Protein AF-A0A6I1QMD5-F1 (afdb_monomer)

Sequence (133 aa):
MDRLNVEFSREELWLLHDHVRHEMGPAEDHWRLPPVSKDLNDQVAFALAVEQDTAMLDLDEPCCLVIDYWIRRGMTNRFGVQLGESILTKVFKTRQSLAMGFKTSRDGDRAYFEALAAAGDDKPEESSGLGLI

Structure (mmCIF, N/CA/C/O backbone):
data_AF-A0A6I1QMD5-F1
#
_entry.id   AF-A0A6I1QMD5-F1
#
loop_
_atom_site.group_PDB
_atom_site.id
_atom_site.type_symbol
_atom_site.label_atom_id
_atom_site.label_alt_id
_atom_site.label_comp_id
_atom_site.label_asym_id
_atom_site.label_entity_id
_atom_site.label_seq_id
_atom_site.pdbx_PDB_ins_code
_atom_site.Cartn_x
_atom_site.Cartn_y
_atom_site.Cartn_z
_atom_site.occupancy
_atom_site.B_iso_or_equiv
_atom_site.auth_seq_id
_atom_site.auth_comp_id
_atom_site.auth_asym_id
_atom_site.auth_atom_id
_atom_site.pdbx_PDB_model_num
ATOM 1 N N . MET A 1 1 ? 17.929 -1.703 -1.339 1.00 65.50 1 MET A N 1
ATOM 2 C CA . MET A 1 1 ? 16.869 -0.702 -1.121 1.00 65.50 1 MET A CA 1
ATOM 3 C C . MET A 1 1 ? 16.252 -1.002 0.219 1.00 65.50 1 MET A C 1
ATOM 5 O O . MET A 1 1 ? 16.021 -2.175 0.499 1.00 65.50 1 MET A O 1
ATOM 9 N N . ASP A 1 2 ? 16.066 0.023 1.039 1.00 84.75 2 ASP A N 1
ATOM 10 C CA . ASP A 1 2 ? 15.376 -0.132 2.315 1.00 84.75 2 ASP A CA 1
ATOM 11 C C . ASP A 1 2 ? 13.900 -0.439 2.061 1.00 84.75 2 ASP A C 1
ATOM 13 O O . ASP A 1 2 ? 13.312 0.050 1.093 1.00 84.75 2 ASP A O 1
ATOM 17 N N . ARG A 1 3 ? 13.320 -1.287 2.913 1.00 90.56 3 ARG A N 1
ATOM 18 C CA . ARG A 1 3 ? 11.905 -1.657 2.862 1.00 90.56 3 ARG A CA 1
ATOM 19 C C . ARG A 1 3 ? 11.285 -1.516 4.244 1.00 90.56 3 ARG A C 1
ATOM 21 O O . ARG A 1 3 ? 11.965 -1.689 5.263 1.00 90.56 3 ARG A O 1
ATOM 28 N N . LEU A 1 4 ? 10.006 -1.167 4.279 1.00 90.50 4 LEU A N 1
ATOM 29 C CA . LEU A 1 4 ? 9.241 -0.994 5.506 1.00 90.50 4 LEU A CA 1
ATOM 30 C C . LEU A 1 4 ? 7.953 -1.805 5.438 1.00 90.50 4 LEU A C 1
ATOM 32 O O . LEU A 1 4 ? 7.192 -1.712 4.478 1.00 90.50 4 LEU A O 1
ATOM 36 N N . ASN A 1 5 ? 7.679 -2.532 6.519 1.00 94.31 5 ASN A N 1
ATOM 37 C CA . ASN A 1 5 ? 6.422 -3.243 6.690 1.00 94.31 5 ASN A CA 1
ATOM 38 C C . ASN A 1 5 ? 5.316 -2.254 7.061 1.00 94.31 5 ASN A C 1
ATOM 40 O O . ASN A 1 5 ? 5.397 -1.582 8.092 1.00 94.31 5 ASN A O 1
ATOM 44 N N . VAL A 1 6 ? 4.269 -2.200 6.245 1.00 96.00 6 VAL A N 1
ATOM 45 C CA . VAL A 1 6 ? 3.130 -1.296 6.419 1.00 96.00 6 VAL A CA 1
ATOM 46 C C . VAL A 1 6 ? 1.852 -2.114 6.508 1.00 96.00 6 VAL A C 1
ATOM 48 O O . VAL A 1 6 ? 1.569 -2.925 5.631 1.00 96.00 6 VAL A O 1
ATOM 51 N N . GLU A 1 7 ? 1.076 -1.898 7.568 1.00 96.56 7 GLU A N 1
ATOM 52 C CA . GLU A 1 7 ? -0.200 -2.585 7.765 1.00 96.56 7 GLU A CA 1
ATOM 53 C C . GLU A 1 7 ? -1.290 -1.996 6.863 1.00 96.56 7 GLU A C 1
ATOM 55 O O . GLU A 1 7 ? -1.512 -0.781 6.855 1.00 96.56 7 GLU A O 1
ATOM 60 N N . PHE A 1 8 ? -2.030 -2.857 6.169 1.00 97.25 8 PHE A N 1
ATOM 61 C CA . PHE A 1 8 ? -3.234 -2.522 5.413 1.00 97.25 8 PHE A CA 1
ATOM 62 C C . PHE A 1 8 ? -4.420 -3.346 5.898 1.00 97.25 8 PHE A C 1
ATOM 64 O O . PHE A 1 8 ? -4.276 -4.528 6.204 1.00 97.25 8 PHE A O 1
ATOM 71 N N . SER A 1 9 ? -5.598 -2.728 5.957 1.00 97.12 9 SER A N 1
ATOM 72 C CA . SER A 1 9 ? -6.845 -3.448 6.204 1.00 97.12 9 SER A CA 1
ATOM 73 C C . SER A 1 9 ? -7.269 -4.229 4.966 1.00 97.12 9 SER A C 1
ATOM 75 O O . SER A 1 9 ? -6.913 -3.889 3.836 1.00 97.12 9 SER A O 1
ATOM 77 N N . ARG A 1 10 ? -8.107 -5.246 5.159 1.00 95.94 10 ARG A N 1
ATOM 78 C CA . ARG A 1 10 ? -8.684 -6.022 4.059 1.00 95.94 10 ARG A CA 1
ATOM 79 C C . ARG A 1 10 ? -9.383 -5.145 3.020 1.00 95.94 10 ARG A C 1
ATOM 81 O O . ARG A 1 10 ? -9.283 -5.413 1.827 1.00 95.94 10 ARG A O 1
ATOM 88 N N . GLU A 1 11 ? -10.088 -4.100 3.447 1.00 96.62 11 GLU A N 1
ATOM 89 C CA . GLU A 1 11 ? -10.776 -3.199 2.518 1.00 96.62 11 GLU A CA 1
ATOM 90 C C . GLU A 1 11 ? -9.794 -2.357 1.697 1.00 96.62 11 GLU A C 1
ATOM 92 O O . GLU A 1 11 ? -10.003 -2.153 0.501 1.00 96.62 11 GLU A O 1
ATOM 97 N N . GLU A 1 12 ? -8.705 -1.901 2.319 1.00 97.38 12 GLU A N 1
ATOM 98 C CA . GLU A 1 12 ? -7.635 -1.194 1.617 1.00 97.38 12 GLU A CA 1
ATOM 99 C C . GLU A 1 12 ? -6.936 -2.118 0.615 1.00 97.38 12 GLU A C 1
ATOM 101 O O . GLU A 1 12 ? -6.686 -1.703 -0.513 1.00 97.38 12 GLU A O 1
ATOM 106 N N . LEU A 1 13 ? -6.684 -3.380 0.984 1.00 97.12 13 LEU A N 1
ATOM 107 C CA . LEU A 1 13 ? -6.095 -4.387 0.096 1.00 97.12 13 LEU A CA 1
ATOM 108 C C . LEU A 1 13 ? -6.966 -4.656 -1.136 1.00 97.12 13 LEU A C 1
ATOM 110 O O . LEU A 1 13 ? -6.433 -4.761 -2.237 1.00 97.12 13 LEU A O 1
ATOM 114 N N . TRP A 1 14 ? -8.294 -4.713 -0.987 1.00 96.31 14 TRP A N 1
ATOM 115 C CA . TRP A 1 14 ? -9.198 -4.813 -2.139 1.00 96.31 14 TRP A CA 1
ATOM 116 C C . TRP A 1 14 ? -9.127 -3.577 -3.036 1.00 96.31 14 TRP A C 1
ATOM 118 O O . TRP A 1 14 ? -9.053 -3.710 -4.255 1.00 96.31 14 TRP A O 1
ATOM 128 N N . LEU A 1 15 ? -9.077 -2.376 -2.452 1.00 96.25 15 LEU A N 1
ATOM 129 C CA . LEU A 1 15 ? -8.937 -1.154 -3.242 1.00 96.25 15 LEU A CA 1
ATOM 130 C C . LEU A 1 15 ? -7.595 -1.114 -3.997 1.00 96.25 15 LEU A C 1
ATOM 132 O O . LEU A 1 15 ? -7.557 -0.691 -5.155 1.00 96.25 15 LEU A O 1
ATOM 136 N N . LEU A 1 16 ? -6.513 -1.585 -3.367 1.00 96.50 16 LEU A N 1
ATOM 137 C CA . LEU A 1 16 ? -5.208 -1.752 -4.009 1.00 96.50 16 LEU A CA 1
ATOM 138 C C . LEU A 1 16 ? -5.270 -2.787 -5.136 1.00 96.50 16 LEU A C 1
ATOM 140 O O . LEU A 1 16 ? -4.795 -2.499 -6.229 1.00 96.50 16 LEU A O 1
ATOM 144 N N . HIS A 1 17 ? -5.889 -3.946 -4.910 1.00 95.56 17 HIS A N 1
ATOM 145 C CA . HIS A 1 17 ? -6.065 -4.988 -5.926 1.00 95.56 17 HIS A CA 1
ATOM 146 C C . HIS A 1 17 ? -6.789 -4.466 -7.177 1.00 95.56 17 HIS A C 1
ATOM 148 O O . HIS A 1 17 ? -6.390 -4.767 -8.303 1.00 95.56 17 HIS A O 1
ATOM 154 N N . ASP A 1 18 ? -7.824 -3.645 -6.997 1.00 93.94 18 ASP A N 1
ATOM 155 C CA . ASP A 1 18 ? -8.634 -3.144 -8.110 1.00 93.94 18 ASP A CA 1
ATOM 156 C C . ASP A 1 18 ? -7.864 -2.192 -9.043 1.00 93.94 18 ASP A C 1
ATOM 158 O O . ASP A 1 18 ? -8.218 -2.061 -10.224 1.00 93.94 18 ASP A O 1
ATOM 162 N N . HIS A 1 19 ? -6.798 -1.554 -8.542 1.00 92.81 19 HIS A N 1
ATOM 163 C CA . HIS A 1 19 ? -6.085 -0.487 -9.247 1.00 92.81 19 HIS A CA 1
ATOM 164 C C . HIS A 1 19 ? -4.613 -0.795 -9.549 1.00 92.81 19 HIS A C 1
ATOM 166 O O . HIS A 1 19 ? -4.145 -0.461 -10.636 1.00 92.81 19 HIS A O 1
ATOM 172 N N . VAL A 1 20 ? -3.881 -1.439 -8.638 1.00 91.31 20 VAL A N 1
ATOM 173 C CA . VAL A 1 20 ? -2.465 -1.782 -8.826 1.00 91.31 20 VAL A CA 1
ATOM 174 C C . VAL A 1 20 ? -2.350 -2.922 -9.833 1.00 91.31 20 VAL A C 1
ATOM 176 O O . VAL A 1 20 ? -2.736 -4.060 -9.564 1.00 91.31 20 VAL A O 1
ATOM 179 N N . ARG A 1 21 ? -1.787 -2.625 -11.006 1.00 87.69 21 ARG A N 1
ATOM 180 C CA . ARG A 1 21 ? -1.577 -3.608 -12.077 1.00 87.69 21 ARG A CA 1
ATOM 181 C C . ARG A 1 21 ? -0.194 -4.257 -11.989 1.00 87.69 21 ARG A C 1
ATOM 183 O O . ARG A 1 21 ? 0.764 -3.646 -11.512 1.00 87.69 21 ARG A O 1
ATOM 190 N N . HIS A 1 22 ? -0.110 -5.496 -12.471 1.00 84.25 22 HIS A N 1
ATOM 191 C CA . HIS A 1 22 ? 1.137 -6.260 -12.573 1.00 84.25 22 HIS A CA 1
ATOM 192 C C . HIS A 1 22 ? 1.918 -5.960 -13.862 1.00 84.25 22 HIS A C 1
ATOM 194 O O . HIS A 1 22 ? 3.133 -6.128 -13.874 1.00 84.25 22 HIS A O 1
ATOM 200 N N . GLU A 1 23 ? 1.241 -5.496 -14.916 1.00 80.50 23 GLU A N 1
ATOM 201 C CA . GLU A 1 23 ? 1.817 -5.173 -16.226 1.00 80.50 23 GLU A CA 1
ATOM 202 C C . GLU A 1 23 ? 1.094 -3.979 -16.870 1.00 80.50 23 GLU A C 1
ATOM 204 O O . GLU A 1 23 ? -0.043 -3.658 -16.500 1.00 80.50 23 GLU A O 1
ATOM 209 N N . MET A 1 24 ? 1.751 -3.316 -17.827 1.00 74.00 24 MET A N 1
ATOM 210 C CA . MET A 1 24 ? 1.112 -2.340 -18.714 1.00 74.00 24 MET A CA 1
ATOM 211 C C . MET A 1 24 ? 1.034 -2.876 -20.144 1.00 74.00 24 MET A C 1
ATOM 213 O O . MET A 1 24 ? 1.734 -3.805 -20.524 1.00 74.00 24 MET A O 1
ATOM 217 N N . GLY A 1 25 ? 0.154 -2.278 -20.952 1.00 67.62 25 GLY A N 1
ATOM 218 C CA . GLY A 1 25 ? 0.146 -2.511 -22.396 1.00 67.62 25 GLY A CA 1
ATOM 219 C C . GLY A 1 25 ? 1.397 -1.945 -23.099 1.00 67.62 25 GLY A C 1
ATOM 220 O O . GLY A 1 25 ? 2.237 -1.336 -22.444 1.00 67.62 25 GLY A O 1
ATOM 221 N N . PRO A 1 26 ? 1.488 -2.042 -24.442 1.00 63.03 26 PRO A N 1
ATOM 222 C CA . PRO A 1 26 ? 2.713 -1.834 -25.243 1.00 63.03 26 PRO A CA 1
ATOM 223 C C . PRO A 1 26 ? 3.436 -0.468 -25.164 1.00 63.03 26 PRO A C 1
ATOM 225 O O . PRO A 1 26 ? 4.377 -0.244 -25.916 1.00 63.03 26 PRO A O 1
ATOM 228 N N . ALA A 1 27 ? 3.003 0.477 -24.329 1.00 59.53 27 ALA A N 1
ATOM 229 C CA . ALA A 1 27 ? 3.524 1.848 -24.254 1.00 59.53 27 ALA A CA 1
ATOM 230 C C . ALA A 1 27 ? 4.673 2.020 -23.227 1.00 59.53 27 ALA A C 1
ATOM 232 O O . ALA A 1 27 ? 4.795 3.073 -22.596 1.00 59.53 27 ALA A O 1
ATOM 233 N N . GLU A 1 28 ? 5.485 0.979 -23.020 1.00 61.72 28 GLU A N 1
ATOM 234 C CA . GLU A 1 28 ? 6.425 0.856 -21.891 1.00 61.72 28 GLU A CA 1
ATOM 235 C C . GLU A 1 28 ? 7.703 1.707 -22.024 1.00 61.72 28 GLU A C 1
ATOM 237 O O . GLU A 1 28 ? 8.253 2.150 -21.015 1.00 61.72 28 GLU A O 1
ATOM 242 N N . ASP A 1 29 ? 8.136 2.030 -23.245 1.00 59.91 29 ASP A N 1
ATOM 243 C CA . ASP A 1 29 ? 9.499 2.518 -23.532 1.00 59.91 29 ASP A CA 1
ATOM 244 C C . ASP A 1 29 ? 9.843 3.929 -23.011 1.00 59.91 29 ASP A C 1
ATOM 246 O O . ASP A 1 29 ? 10.939 4.438 -23.247 1.00 59.91 29 ASP A O 1
ATOM 250 N N . HIS A 1 30 ? 8.922 4.617 -22.335 1.00 71.19 30 HIS A N 1
ATOM 251 C CA . HIS A 1 30 ? 9.106 6.018 -21.928 1.00 71.19 30 HIS A CA 1
ATOM 252 C C . HIS A 1 30 ? 9.122 6.220 -20.409 1.00 71.19 30 HIS A C 1
ATOM 254 O O . HIS A 1 30 ? 9.428 7.316 -19.933 1.00 71.19 30 HIS A O 1
ATOM 260 N N . TRP A 1 31 ? 8.793 5.187 -19.630 1.00 73.06 31 TRP A N 1
ATOM 261 C CA . TRP A 1 31 ? 8.587 5.329 -18.193 1.00 73.06 31 TRP A CA 1
ATOM 262 C C . TRP A 1 31 ? 9.833 4.929 -17.409 1.00 73.06 31 TRP A C 1
ATOM 264 O O . TRP A 1 31 ? 10.182 3.759 -17.315 1.00 73.06 31 TRP A O 1
ATOM 274 N N . ARG A 1 32 ? 10.479 5.912 -16.770 1.00 74.19 32 ARG A N 1
ATOM 275 C CA . ARG A 1 32 ? 11.603 5.668 -15.846 1.00 74.19 32 ARG A CA 1
ATOM 276 C C . ARG A 1 32 ? 11.185 4.839 -14.627 1.00 74.19 32 ARG A C 1
ATOM 278 O O . ARG A 1 32 ? 11.978 4.058 -14.116 1.00 74.19 32 ARG A O 1
ATOM 285 N N . LEU A 1 33 ? 9.961 5.055 -14.152 1.00 77.94 33 LEU A N 1
ATOM 286 C CA . LEU A 1 33 ? 9.318 4.292 -13.088 1.00 77.94 33 LEU A CA 1
ATOM 287 C C . LEU A 1 33 ? 7.897 3.993 -13.562 1.00 77.94 33 LEU A C 1
ATOM 289 O O . LEU A 1 33 ? 7.061 4.902 -13.567 1.00 77.94 33 LEU A O 1
ATOM 293 N N . PRO A 1 34 ? 7.634 2.776 -14.055 1.00 82.06 34 PRO A N 1
ATOM 294 C CA . PRO A 1 34 ? 6.323 2.448 -14.574 1.00 82.06 34 PRO A CA 1
ATOM 295 C C . PRO A 1 34 ? 5.316 2.401 -13.416 1.00 82.06 34 PRO A C 1
ATOM 297 O O . PRO A 1 34 ? 5.657 1.944 -12.323 1.00 82.06 34 PRO A O 1
ATOM 300 N N . PRO A 1 35 ? 4.063 2.839 -13.619 1.00 87.31 35 PRO A N 1
ATOM 301 C CA . PRO A 1 35 ? 3.014 2.751 -12.611 1.00 87.31 35 PRO A CA 1
ATOM 302 C C . PRO A 1 35 ? 2.498 1.310 -12.451 1.00 87.31 35 PRO A C 1
ATOM 304 O O . PRO A 1 35 ? 1.304 1.087 -12.318 1.00 87.31 35 PRO A O 1
ATOM 307 N N . VAL A 1 36 ? 3.365 0.303 -12.488 1.00 89.44 36 VAL A N 1
ATOM 308 C CA . VAL A 1 36 ? 3.015 -1.104 -12.271 1.00 89.44 36 VAL A CA 1
ATOM 309 C C . VAL A 1 36 ? 4.091 -1.777 -11.451 1.00 89.44 36 VAL A C 1
ATOM 311 O O . VAL A 1 36 ? 5.258 -1.396 -11.496 1.00 89.44 36 VAL A O 1
ATOM 314 N N . SER A 1 37 ? 3.693 -2.780 -10.680 1.00 91.75 37 SER A N 1
ATOM 315 C CA . SER A 1 37 ? 4.630 -3.577 -9.900 1.00 91.75 37 SER A CA 1
ATOM 316 C C . SER A 1 37 ? 4.062 -4.971 -9.716 1.00 91.75 37 SER A C 1
ATOM 318 O O . SER A 1 37 ? 3.067 -5.162 -9.015 1.00 91.75 37 SER A O 1
ATOM 320 N N . LYS A 1 38 ? 4.709 -5.951 -10.354 1.00 92.50 38 LYS A N 1
ATOM 321 C CA . LYS A 1 38 ? 4.364 -7.359 -10.172 1.00 92.50 38 LYS A CA 1
ATOM 322 C C . LYS A 1 38 ? 4.568 -7.794 -8.717 1.00 92.50 38 LYS A C 1
ATOM 324 O O . LYS A 1 38 ? 3.689 -8.448 -8.177 1.00 92.50 38 LYS A O 1
ATOM 329 N N . ASP A 1 39 ? 5.669 -7.388 -8.079 1.00 93.50 39 ASP A N 1
ATOM 330 C CA . ASP A 1 39 ? 5.957 -7.728 -6.675 1.00 93.50 39 ASP A CA 1
ATOM 331 C C . ASP A 1 39 ? 4.859 -7.211 -5.737 1.00 93.50 39 ASP A C 1
ATOM 333 O O . ASP A 1 39 ? 4.299 -7.969 -4.951 1.00 93.50 39 ASP A O 1
ATOM 337 N N . LEU A 1 40 ? 4.472 -5.938 -5.875 1.00 95.56 40 LEU A N 1
ATOM 338 C CA . LEU A 1 40 ? 3.390 -5.361 -5.077 1.00 95.56 40 LEU A CA 1
ATOM 339 C C . LEU A 1 40 ? 2.049 -6.060 -5.348 1.00 95.56 40 LEU A C 1
ATOM 341 O O . LEU A 1 40 ? 1.292 -6.322 -4.415 1.00 95.56 40 LEU A O 1
ATOM 345 N N . ASN A 1 41 ? 1.750 -6.364 -6.614 1.00 95.88 41 ASN A N 1
ATOM 346 C CA . ASN A 1 41 ? 0.529 -7.072 -6.987 1.00 95.88 41 ASN A CA 1
ATOM 347 C C . ASN A 1 41 ? 0.485 -8.486 -6.377 1.00 95.88 41 ASN A C 1
ATOM 349 O O . ASN A 1 41 ? -0.536 -8.859 -5.798 1.00 95.88 41 ASN A O 1
ATOM 353 N N . ASP A 1 42 ? 1.597 -9.227 -6.422 1.00 96.25 42 ASP A N 1
ATOM 354 C CA . ASP A 1 42 ? 1.728 -10.553 -5.810 1.00 96.25 42 ASP A CA 1
ATOM 355 C C . ASP A 1 42 ? 1.545 -10.477 -4.282 1.00 96.25 42 ASP A C 1
ATOM 357 O O . ASP A 1 42 ? 0.818 -11.292 -3.711 1.00 96.25 42 ASP A O 1
ATOM 361 N N . GLN A 1 43 ? 2.146 -9.482 -3.614 1.00 96.56 43 GLN A N 1
ATOM 362 C CA . GLN A 1 43 ? 1.983 -9.277 -2.169 1.00 96.56 43 GLN A CA 1
ATOM 363 C C . GLN A 1 43 ? 0.518 -9.006 -1.787 1.00 96.56 43 GLN A C 1
ATOM 365 O O . GLN A 1 43 ? 0.012 -9.602 -0.836 1.00 96.56 43 GLN A O 1
ATOM 370 N N . VAL A 1 44 ? -0.184 -8.146 -2.536 1.00 96.69 44 VAL A N 1
ATOM 371 C CA . VAL A 1 44 ? -1.611 -7.853 -2.305 1.00 96.69 44 VAL A CA 1
ATOM 372 C C . VAL A 1 44 ? -2.468 -9.100 -2.532 1.00 96.69 44 VAL A C 1
ATOM 374 O O . VAL A 1 44 ? -3.322 -9.416 -1.703 1.00 96.69 44 VAL A O 1
ATOM 377 N N . ALA A 1 45 ? -2.229 -9.837 -3.620 1.00 96.12 45 ALA A N 1
ATOM 378 C CA . ALA A 1 45 ? -2.955 -11.068 -3.919 1.00 96.12 45 ALA A CA 1
ATOM 379 C C . ALA A 1 45 ? -2.743 -12.127 -2.826 1.00 96.12 45 ALA A C 1
ATOM 381 O O . ALA A 1 45 ? -3.705 -12.743 -2.365 1.00 96.12 45 ALA A O 1
ATOM 382 N N . PHE A 1 46 ? -1.501 -12.296 -2.366 1.00 95.56 46 PHE A N 1
ATOM 383 C CA . PHE A 1 46 ? -1.173 -13.201 -1.271 1.00 95.56 46 PHE A CA 1
ATOM 384 C C . PHE A 1 46 ? -1.856 -12.781 0.035 1.00 95.56 46 PHE A C 1
ATOM 386 O O . PHE A 1 46 ? -2.506 -13.605 0.676 1.00 95.56 46 PHE A O 1
ATOM 393 N N . ALA A 1 47 ? -1.784 -11.500 0.405 1.00 95.81 47 ALA A N 1
ATOM 394 C CA . ALA A 1 47 ? -2.432 -10.971 1.603 1.00 95.81 47 ALA A CA 1
ATOM 395 C C . ALA A 1 47 ? -3.953 -11.211 1.604 1.00 95.81 47 ALA A C 1
ATOM 397 O O . ALA A 1 47 ? -4.519 -11.612 2.621 1.00 95.81 47 ALA A O 1
ATOM 398 N N . LEU A 1 48 ? -4.610 -11.029 0.454 1.00 96.19 48 LEU A N 1
ATOM 399 C CA . LEU A 1 48 ? -6.039 -11.310 0.292 1.00 96.19 48 LEU A CA 1
ATOM 400 C C . LEU A 1 48 ? -6.361 -12.809 0.383 1.00 96.19 48 LEU A C 1
ATOM 402 O O . LEU A 1 48 ? -7.393 -13.171 0.950 1.00 96.19 48 LEU A O 1
ATOM 406 N N . ALA A 1 49 ? -5.486 -13.676 -0.133 1.00 95.75 49 ALA A N 1
ATOM 407 C CA . ALA A 1 49 ? -5.671 -15.127 -0.117 1.00 95.75 49 ALA A CA 1
ATOM 408 C C . ALA A 1 49 ? -5.561 -15.748 1.287 1.00 95.75 49 ALA A C 1
ATOM 410 O O . ALA A 1 49 ? -6.170 -16.782 1.544 1.00 95.75 49 ALA A O 1
ATOM 411 N N . VAL A 1 50 ? -4.811 -15.126 2.204 1.00 92.75 50 VAL A N 1
ATOM 412 C CA . VAL A 1 50 ? -4.676 -15.589 3.602 1.00 92.75 50 VAL A CA 1
ATOM 413 C C . VAL A 1 50 ? -5.902 -15.211 4.461 1.00 92.75 50 VAL A C 1
ATOM 415 O O . VAL A 1 50 ? -6.028 -15.647 5.601 1.00 92.75 50 VAL A O 1
ATOM 418 N N . GLU A 1 51 ? -6.841 -14.439 3.905 1.00 85.69 51 GLU A N 1
ATOM 419 C CA . GLU A 1 51 ? -8.132 -14.070 4.500 1.00 85.69 51 GLU A CA 1
ATOM 420 C C . GLU A 1 51 ? -8.085 -13.363 5.871 1.00 85.69 51 GLU A C 1
ATOM 422 O O . GLU A 1 51 ? -9.062 -13.394 6.617 1.00 85.69 51 GLU A O 1
ATOM 427 N N . GLN A 1 52 ? -7.003 -12.653 6.189 1.00 88.00 52 GLN A N 1
ATOM 428 C CA . GLN A 1 52 ? -6.901 -11.864 7.424 1.00 88.00 52 GLN A CA 1
ATOM 429 C C . GLN A 1 52 ? -7.640 -10.514 7.329 1.00 88.00 52 GLN A C 1
ATOM 431 O O . GLN A 1 52 ? -7.921 -10.011 6.236 1.00 88.00 52 GLN A O 1
ATOM 436 N N . ASP A 1 53 ? -7.957 -9.924 8.487 1.00 92.56 53 ASP A N 1
ATOM 437 C CA . ASP A 1 53 ? -8.560 -8.583 8.582 1.00 92.56 53 ASP A CA 1
ATOM 438 C C . ASP A 1 53 ? -7.555 -7.470 8.256 1.00 92.56 53 ASP A C 1
ATOM 440 O O . ASP A 1 53 ? -7.929 -6.427 7.712 1.00 92.56 53 ASP A O 1
ATOM 444 N N . THR A 1 54 ? -6.277 -7.701 8.562 1.00 95.06 54 THR A N 1
ATOM 445 C CA . THR A 1 54 ? -5.151 -6.841 8.190 1.00 95.06 54 THR A CA 1
ATOM 446 C C . THR A 1 54 ? -3.981 -7.681 7.682 1.00 95.06 54 THR A C 1
ATOM 448 O O . THR A 1 54 ? -3.877 -8.866 7.995 1.00 95.06 54 THR A O 1
ATOM 451 N N . ALA A 1 55 ? -3.103 -7.081 6.878 1.00 95.50 55 ALA A N 1
ATOM 452 C CA . ALA A 1 55 ? -1.853 -7.698 6.447 1.00 95.50 55 ALA A CA 1
ATOM 453 C C . ALA A 1 55 ? -0.733 -6.660 6.337 1.00 95.50 55 ALA A C 1
ATOM 455 O O . ALA A 1 55 ? -0.982 -5.485 6.061 1.00 95.50 55 ALA A O 1
ATOM 456 N N . MET A 1 56 ? 0.508 -7.107 6.520 1.00 96.50 56 MET A N 1
ATOM 457 C CA . MET A 1 56 ? 1.697 -6.276 6.329 1.00 96.50 56 MET A CA 1
ATOM 458 C C . MET A 1 56 ? 2.192 -6.417 4.888 1.00 96.50 56 MET A C 1
ATOM 460 O O . MET A 1 56 ? 2.459 -7.532 4.446 1.00 96.50 56 MET A O 1
ATOM 464 N N . LEU A 1 57 ? 2.340 -5.298 4.179 1.00 96.25 57 LEU A N 1
ATOM 465 C CA . LEU A 1 57 ? 3.031 -5.242 2.889 1.00 96.25 57 LEU A CA 1
ATOM 466 C C . LEU A 1 57 ? 4.444 -4.689 3.090 1.00 96.25 57 LEU A C 1
ATOM 468 O O . LEU A 1 57 ? 4.629 -3.746 3.863 1.00 96.25 57 LEU A O 1
ATOM 472 N N . ASP A 1 58 ? 5.423 -5.251 2.388 1.00 96.19 58 ASP A N 1
ATOM 473 C CA . ASP A 1 58 ? 6.825 -4.838 2.454 1.00 96.19 58 ASP A CA 1
ATOM 474 C C . ASP A 1 58 ? 7.118 -3.808 1.353 1.00 96.19 58 ASP A C 1
ATOM 476 O O . ASP A 1 58 ? 7.381 -4.145 0.190 1.00 96.19 58 ASP A O 1
ATOM 480 N N . LEU A 1 59 ? 7.006 -2.527 1.709 1.00 95.50 59 LEU A N 1
ATOM 481 C CA . LEU A 1 59 ? 7.035 -1.418 0.760 1.00 95.50 59 LEU A CA 1
ATOM 482 C C . LEU A 1 59 ? 8.425 -0.791 0.653 1.00 95.50 59 LEU A C 1
ATOM 484 O O . LEU A 1 59 ? 9.016 -0.373 1.651 1.00 95.50 59 LEU A O 1
ATOM 488 N N . ASP A 1 60 ? 8.900 -0.664 -0.582 1.00 93.88 60 ASP A N 1
ATOM 489 C CA . ASP A 1 60 ? 10.000 0.214 -0.972 1.00 93.88 60 ASP A CA 1
ATOM 490 C C . ASP A 1 60 ? 9.473 1.486 -1.665 1.00 93.88 60 ASP A C 1
ATOM 492 O O . ASP A 1 60 ? 8.267 1.669 -1.866 1.00 93.88 60 ASP A O 1
ATOM 496 N N . GLU A 1 61 ? 10.380 2.397 -2.026 1.00 92.94 61 GLU A N 1
ATOM 497 C CA . GLU A 1 61 ? 10.013 3.650 -2.691 1.00 92.94 61 GLU A CA 1
ATOM 498 C C . GLU A 1 61 ? 9.269 3.427 -4.028 1.00 92.94 61 GLU A C 1
ATOM 500 O O . GLU A 1 61 ? 8.212 4.042 -4.209 1.00 92.94 61 GLU A O 1
ATOM 505 N N . PRO A 1 62 ? 9.719 2.541 -4.943 1.00 93.00 62 PRO A N 1
ATOM 506 C CA . PRO A 1 62 ? 8.955 2.197 -6.142 1.00 93.00 62 PRO A CA 1
ATOM 507 C C . PRO A 1 62 ? 7.521 1.734 -5.855 1.00 93.00 62 PRO A C 1
ATOM 509 O O . PRO A 1 62 ? 6.590 2.230 -6.493 1.00 93.00 62 PRO A O 1
ATOM 512 N N . CYS A 1 63 ? 7.308 0.849 -4.875 1.00 95.19 63 CYS A N 1
ATOM 513 C CA . CYS A 1 63 ? 5.964 0.413 -4.486 1.00 95.19 63 CYS A CA 1
ATOM 514 C C . CYS A 1 63 ? 5.105 1.594 -4.031 1.00 95.19 63 CYS A C 1
ATOM 516 O O . CYS A 1 63 ? 3.955 1.730 -4.454 1.00 95.19 63 CYS A O 1
ATOM 518 N N . CYS A 1 64 ? 5.665 2.486 -3.212 1.00 95.50 64 CYS A N 1
ATOM 519 C CA . CYS A 1 64 ? 4.969 3.689 -2.775 1.00 95.50 64 CYS A CA 1
ATOM 520 C C . CYS A 1 64 ? 4.548 4.587 -3.950 1.00 95.50 64 CYS A C 1
ATOM 522 O O . CYS A 1 64 ? 3.431 5.102 -3.946 1.00 95.50 64 CYS A O 1
ATOM 524 N N . LEU A 1 65 ? 5.405 4.759 -4.959 1.00 94.50 65 LEU A N 1
ATOM 525 C CA . LEU A 1 65 ? 5.098 5.571 -6.141 1.00 94.50 65 LEU A CA 1
ATOM 526 C C . LEU A 1 65 ? 4.016 4.938 -7.023 1.00 94.50 65 LEU A C 1
ATOM 528 O O . LEU A 1 65 ? 3.158 5.652 -7.540 1.00 94.50 65 LEU A O 1
ATOM 532 N N . VAL A 1 66 ? 4.005 3.608 -7.151 1.00 95.19 66 VAL A N 1
ATOM 533 C CA . VAL A 1 66 ? 2.930 2.885 -7.849 1.00 95.19 66 VAL A CA 1
ATOM 534 C C . VAL A 1 66 ? 1.589 3.094 -7.142 1.00 95.19 66 VAL A C 1
ATOM 536 O O . VAL A 1 66 ? 0.593 3.393 -7.800 1.00 95.19 66 VAL A O 1
ATOM 539 N N . ILE A 1 67 ? 1.549 2.993 -5.810 1.00 96.81 67 ILE A N 1
ATOM 540 C CA . ILE A 1 67 ? 0.309 3.210 -5.048 1.00 96.81 67 ILE A CA 1
ATOM 541 C C . ILE A 1 67 ? -0.167 4.665 -5.180 1.00 96.81 67 ILE A C 1
ATOM 543 O O . ILE A 1 67 ? -1.342 4.891 -5.458 1.00 96.81 67 ILE A O 1
ATOM 547 N N . ASP A 1 68 ? 0.727 5.646 -5.034 1.00 96.06 68 ASP A N 1
ATOM 548 C CA . ASP A 1 68 ? 0.422 7.083 -5.176 1.00 96.06 68 ASP A CA 1
ATOM 549 C C . ASP A 1 68 ? -0.095 7.438 -6.584 1.00 96.06 68 ASP A C 1
ATOM 551 O O . ASP A 1 68 ? -0.995 8.264 -6.768 1.00 96.06 68 ASP A O 1
ATOM 555 N N . TYR A 1 69 ? 0.421 6.759 -7.612 1.00 94.62 69 TYR A N 1
ATOM 556 C CA . TYR A 1 69 ? -0.063 6.937 -8.975 1.00 94.62 69 TYR A CA 1
ATOM 557 C C . TYR A 1 69 ? -1.531 6.521 -9.128 1.00 94.62 69 TYR A C 1
ATOM 559 O O . TYR A 1 69 ? -2.319 7.268 -9.718 1.00 94.62 69 TYR A O 1
ATOM 567 N N . TRP A 1 70 ? -1.895 5.346 -8.610 1.00 95.19 70 TRP A N 1
ATOM 568 C CA . TRP A 1 70 ? -3.215 4.749 -8.810 1.00 95.19 70 TRP A CA 1
ATOM 569 C C . TRP A 1 70 ? -4.274 5.262 -7.845 1.00 95.19 70 TRP A C 1
ATOM 571 O O . TRP A 1 70 ? -5.420 5.472 -8.244 1.00 95.19 70 TRP A O 1
ATOM 581 N N . ILE A 1 71 ? -3.911 5.454 -6.581 1.00 96.81 71 ILE A N 1
ATOM 582 C CA . ILE A 1 71 ? -4.869 5.754 -5.526 1.00 96.81 71 ILE A CA 1
ATOM 583 C C . ILE A 1 71 ? -5.123 7.257 -5.455 1.00 96.81 71 ILE A C 1
ATOM 585 O O . ILE A 1 71 ? -4.217 8.089 -5.470 1.00 96.81 71 ILE A O 1
ATOM 589 N N . ARG A 1 72 ? -6.400 7.629 -5.369 1.00 96.38 72 ARG A N 1
ATOM 590 C CA . ARG A 1 72 ? -6.837 9.016 -5.190 1.00 96.38 72 ARG A CA 1
ATOM 591 C C . ARG A 1 72 ? -7.551 9.165 -3.862 1.00 96.38 72 ARG A C 1
ATOM 593 O O . ARG A 1 72 ? -8.292 8.280 -3.451 1.00 96.38 72 ARG A O 1
ATOM 600 N N . ARG A 1 73 ? -7.388 10.330 -3.231 1.00 95.31 73 ARG A N 1
ATOM 601 C CA . ARG A 1 73 ? -7.936 10.650 -1.903 1.00 95.31 73 ARG A CA 1
ATOM 602 C C . ARG A 1 73 ? -9.415 10.272 -1.735 1.00 95.31 73 ARG A C 1
ATOM 604 O O . ARG A 1 73 ? -9.776 9.689 -0.723 1.00 95.31 73 ARG A O 1
ATOM 611 N N . GLY A 1 74 ? -10.247 10.574 -2.733 1.00 94.75 74 GLY A N 1
ATOM 612 C CA . GLY A 1 74 ? -11.692 10.318 -2.697 1.00 94.75 74 GLY A CA 1
ATOM 613 C C . GLY A 1 74 ? -12.125 8.898 -3.074 1.00 94.75 74 GLY A C 1
ATOM 614 O O . GLY A 1 74 ? -13.322 8.667 -3.226 1.00 94.75 74 GLY A O 1
ATOM 615 N N . MET A 1 75 ? -11.196 7.958 -3.280 1.00 96.69 75 MET A N 1
ATOM 616 C CA . MET A 1 75 ? -11.552 6.584 -3.635 1.00 96.69 75 MET A CA 1
ATOM 617 C C . MET A 1 75 ? -12.264 5.877 -2.486 1.00 96.69 75 MET A C 1
ATOM 619 O O . MET A 1 75 ? -11.873 5.979 -1.318 1.00 96.69 75 MET A O 1
ATOM 623 N N . THR A 1 76 ? -13.306 5.139 -2.856 1.00 95.12 76 THR A N 1
ATOM 624 C CA . THR A 1 76 ? -14.167 4.400 -1.940 1.00 95.12 76 THR A CA 1
ATOM 625 C C . THR A 1 76 ? -14.157 2.916 -2.267 1.00 95.12 76 THR A C 1
ATOM 627 O O . THR A 1 76 ? -13.897 2.525 -3.404 1.00 95.12 76 THR A O 1
ATOM 630 N N . ASN A 1 77 ? -14.446 2.084 -1.269 1.00 91.31 77 ASN A N 1
ATOM 631 C CA . ASN A 1 77 ? -14.763 0.682 -1.514 1.00 91.31 77 ASN A CA 1
ATOM 632 C C . ASN A 1 77 ? -16.184 0.525 -2.094 1.00 91.31 77 ASN A C 1
ATOM 634 O O . ASN A 1 77 ? -16.957 1.480 -2.194 1.00 91.31 77 ASN A O 1
ATOM 638 N N . ARG A 1 78 ? -16.574 -0.721 -2.396 1.00 86.94 78 ARG A N 1
ATOM 639 C CA . ARG A 1 78 ? -17.919 -1.067 -2.900 1.00 86.94 78 ARG A CA 1
ATOM 640 C C . ARG A 1 78 ? -19.083 -0.667 -1.980 1.00 86.94 78 ARG A C 1
ATOM 642 O O . ARG A 1 78 ? -20.228 -0.680 -2.416 1.00 86.94 78 ARG A O 1
ATOM 649 N N . PHE A 1 79 ? -18.805 -0.365 -0.713 1.00 90.62 79 PHE A N 1
ATOM 650 C CA . PHE A 1 79 ? -19.784 0.052 0.290 1.00 90.62 79 PHE A CA 1
ATOM 651 C C . PHE A 1 79 ? -19.820 1.577 0.488 1.00 90.62 79 PHE A C 1
ATOM 653 O O . PHE A 1 79 ? -20.571 2.063 1.330 1.00 90.62 79 PHE A O 1
ATOM 660 N N . GLY A 1 80 ? -19.027 2.342 -0.271 1.00 91.12 80 GLY A N 1
ATOM 661 C CA . GLY A 1 80 ? -18.960 3.801 -0.174 1.00 91.12 80 GLY A CA 1
ATOM 662 C C . GLY A 1 80 ? -18.062 4.329 0.951 1.00 91.12 80 GLY A C 1
ATOM 663 O O . GLY A 1 80 ? -18.045 5.535 1.193 1.00 91.12 80 GLY A O 1
ATOM 664 N N . VAL A 1 81 ? -17.296 3.469 1.630 1.00 93.94 81 VAL A N 1
ATOM 665 C CA . VAL A 1 81 ? -16.324 3.890 2.653 1.00 93.94 81 VAL A CA 1
ATOM 666 C C . VAL A 1 81 ? -15.108 4.495 1.961 1.00 93.94 81 VAL A C 1
ATOM 668 O O . VAL A 1 81 ? -14.522 3.853 1.092 1.00 93.94 81 VAL A O 1
ATOM 671 N N . GLN A 1 82 ? -14.724 5.720 2.331 1.00 95.69 82 GLN A N 1
ATOM 672 C CA . GLN A 1 82 ? -13.531 6.383 1.792 1.00 95.69 82 GLN A CA 1
ATOM 673 C C . GLN A 1 82 ? -12.263 5.771 2.386 1.00 95.69 82 GLN A C 1
ATOM 675 O O . GLN A 1 82 ? -12.060 5.810 3.597 1.00 95.69 82 GLN A O 1
ATOM 680 N N . LEU A 1 83 ? -11.403 5.237 1.521 1.00 96.81 83 LEU A N 1
ATOM 681 C CA . LEU A 1 83 ? -10.160 4.560 1.911 1.00 96.81 83 LEU A CA 1
ATOM 682 C C . LEU A 1 83 ? -8.919 5.196 1.283 1.00 96.81 83 LEU A C 1
ATOM 684 O O . LEU A 1 83 ? -7.816 5.030 1.802 1.00 96.81 83 LEU A O 1
ATOM 688 N N . GLY A 1 84 ? -9.087 5.951 0.191 1.00 96.62 84 GLY A N 1
ATOM 689 C CA . GLY A 1 84 ? -7.969 6.544 -0.539 1.00 96.62 84 GLY A CA 1
ATOM 690 C C . GLY A 1 84 ? -7.089 7.448 0.327 1.00 96.62 84 GLY A C 1
ATOM 691 O O . GLY A 1 84 ? -5.867 7.369 0.253 1.00 96.62 84 GLY A O 1
ATOM 692 N N . GLU A 1 85 ? -7.687 8.265 1.198 1.00 97.06 85 GLU A N 1
ATOM 693 C CA . GLU A 1 85 ? -6.944 9.118 2.137 1.00 97.06 85 GLU A CA 1
ATOM 694 C C . GLU A 1 85 ? -6.110 8.315 3.155 1.00 97.06 85 GLU A C 1
ATOM 696 O O . GLU A 1 85 ? -4.950 8.658 3.402 1.00 97.06 85 GLU A O 1
ATOM 701 N N . SER A 1 86 ? -6.661 7.223 3.700 1.00 97.25 86 SER A N 1
ATOM 702 C CA . SER A 1 86 ? -5.948 6.334 4.635 1.00 97.25 86 SER A CA 1
ATOM 703 C C . SER A 1 86 ? -4.726 5.697 3.971 1.00 97.25 86 SER A C 1
ATOM 705 O O . SER A 1 86 ? -3.611 5.784 4.493 1.00 97.25 86 SER A O 1
ATOM 707 N N . ILE A 1 87 ? -4.912 5.140 2.769 1.00 98.00 87 ILE A N 1
ATOM 708 C CA . ILE A 1 87 ? -3.838 4.520 1.984 1.00 98.00 87 ILE A CA 1
ATOM 709 C C . ILE A 1 87 ? -2.742 5.540 1.657 1.00 98.00 87 ILE A C 1
ATOM 711 O O . ILE A 1 87 ? -1.568 5.279 1.917 1.00 98.00 87 ILE A O 1
ATOM 715 N N . LEU A 1 88 ? -3.105 6.721 1.142 1.00 97.94 88 LEU A N 1
ATOM 716 C CA . LEU A 1 88 ? -2.129 7.758 0.787 1.00 97.94 88 LEU A CA 1
ATOM 717 C C . LEU A 1 88 ? -1.347 8.250 2.008 1.00 97.94 88 LEU A C 1
ATOM 719 O O . LEU A 1 88 ? -0.137 8.442 1.928 1.00 97.94 88 LEU A O 1
ATOM 723 N N . THR A 1 89 ? -1.999 8.377 3.164 1.00 97.56 89 THR A N 1
ATOM 724 C CA . THR A 1 89 ? -1.322 8.771 4.407 1.00 97.56 89 THR A CA 1
ATOM 725 C C . THR A 1 89 ? -0.273 7.743 4.828 1.00 97.56 89 THR A C 1
ATOM 727 O O . THR A 1 89 ? 0.820 8.124 5.253 1.00 97.56 89 THR A O 1
ATOM 730 N N . LYS A 1 90 ? -0.567 6.443 4.685 1.00 97.75 90 LYS A N 1
ATOM 731 C CA . LYS A 1 90 ? 0.412 5.373 4.931 1.00 97.75 90 LYS A CA 1
ATOM 732 C C . LYS A 1 90 ? 1.585 5.486 3.963 1.00 97.75 90 LYS A C 1
ATOM 734 O O . LYS A 1 90 ? 2.725 5.547 4.406 1.00 97.75 90 LYS A O 1
ATOM 739 N N . VAL A 1 91 ? 1.305 5.621 2.667 1.00 96.69 91 VAL A N 1
ATOM 740 C CA . VAL A 1 91 ? 2.325 5.760 1.615 1.00 96.69 91 VAL A CA 1
ATOM 741 C C . VAL A 1 91 ? 3.235 6.966 1.851 1.00 96.69 91 VAL A C 1
ATOM 743 O O . VAL A 1 91 ? 4.453 6.838 1.753 1.00 96.69 91 VAL A O 1
ATOM 746 N N . PHE A 1 92 ? 2.683 8.130 2.197 1.00 95.75 92 PHE A N 1
ATOM 747 C CA . PHE A 1 92 ? 3.482 9.332 2.444 1.00 95.75 92 PHE A CA 1
ATOM 748 C C . PHE A 1 92 ? 4.375 9.186 3.673 1.00 95.75 92 PHE A C 1
ATOM 750 O O . PHE A 1 92 ? 5.552 9.537 3.602 1.00 95.75 92 PHE A O 1
ATOM 757 N N . LYS A 1 93 ? 3.860 8.601 4.762 1.00 94.06 93 LYS A N 1
ATOM 758 C CA . LYS A 1 93 ? 4.664 8.288 5.952 1.00 94.06 93 LYS A CA 1
ATOM 759 C C . LYS A 1 93 ? 5.799 7.325 5.617 1.00 94.06 93 LYS A C 1
ATOM 761 O O . LYS A 1 93 ? 6.936 7.575 6.000 1.00 94.06 93 LYS A O 1
ATOM 766 N N . THR A 1 94 ? 5.519 6.275 4.849 1.00 94.31 94 THR A N 1
ATOM 767 C CA . THR A 1 94 ? 6.530 5.306 4.412 1.00 94.31 94 THR A CA 1
ATOM 768 C C . THR A 1 94 ? 7.609 5.956 3.554 1.00 94.31 94 THR A C 1
ATOM 770 O O . THR A 1 94 ? 8.788 5.768 3.833 1.00 94.31 94 THR A O 1
ATOM 773 N N . ARG A 1 95 ? 7.236 6.776 2.562 1.00 92.94 95 ARG A N 1
ATOM 774 C CA . ARG A 1 95 ? 8.198 7.509 1.720 1.00 92.94 95 ARG A CA 1
ATOM 775 C C . ARG A 1 95 ? 9.082 8.439 2.539 1.00 92.94 95 ARG A C 1
ATOM 777 O O . ARG A 1 95 ? 10.292 8.454 2.343 1.00 92.94 95 ARG A O 1
ATOM 784 N N . GLN A 1 96 ? 8.484 9.187 3.463 1.00 90.44 96 GLN A N 1
ATOM 785 C CA . GLN A 1 96 ? 9.222 10.070 4.359 1.00 90.44 96 GLN A CA 1
ATOM 786 C C . GLN A 1 96 ? 10.233 9.269 5.193 1.00 90.44 96 GLN A C 1
ATOM 788 O O . GLN A 1 96 ? 11.405 9.620 5.272 1.00 90.44 96 GLN A O 1
ATOM 793 N N . SER A 1 97 ? 9.793 8.149 5.762 1.00 88.19 97 SER A N 1
ATOM 794 C CA . SER A 1 97 ? 10.630 7.256 6.557 1.00 88.19 97 SER A CA 1
ATOM 795 C C . SER A 1 97 ? 11.777 6.620 5.776 1.00 88.19 97 SER A C 1
ATOM 797 O O . SER A 1 97 ? 12.895 6.583 6.285 1.00 88.19 97 SER A O 1
ATOM 799 N N . LEU A 1 98 ? 11.531 6.170 4.543 1.00 88.56 98 LEU A N 1
ATOM 800 C CA . LEU A 1 98 ? 12.568 5.644 3.652 1.00 88.56 98 LEU A CA 1
ATOM 801 C C . LEU A 1 98 ? 13.596 6.722 3.283 1.00 88.56 98 LEU A C 1
ATOM 803 O O . LEU A 1 98 ? 14.791 6.453 3.314 1.00 88.56 98 LEU A O 1
ATOM 807 N N . ALA A 1 99 ? 13.147 7.948 2.996 1.00 86.00 99 ALA A N 1
ATOM 808 C CA . ALA A 1 99 ? 14.035 9.056 2.643 1.00 86.00 99 ALA A CA 1
ATOM 809 C C . ALA A 1 99 ? 14.945 9.493 3.805 1.00 86.00 99 ALA A C 1
ATOM 811 O O . ALA A 1 99 ? 16.059 9.952 3.577 1.00 86.00 99 ALA A O 1
ATOM 812 N N . MET A 1 100 ? 14.474 9.357 5.046 1.00 80.12 100 MET A N 1
ATOM 813 C CA . MET A 1 100 ? 15.184 9.832 6.238 1.00 80.12 100 MET A CA 1
ATOM 814 C C . MET A 1 100 ? 15.857 8.723 7.058 1.00 80.12 100 MET A C 1
ATOM 816 O O . MET A 1 100 ? 16.502 9.011 8.062 1.00 80.12 100 MET A O 1
ATOM 820 N N . GLY A 1 101 ? 15.664 7.453 6.694 1.00 66.25 101 GLY A N 1
ATOM 821 C CA . GLY A 1 101 ? 16.159 6.308 7.463 1.00 66.25 101 GLY A CA 1
ATOM 822 C C . GLY A 1 101 ? 15.443 6.066 8.803 1.00 66.25 101 GLY A C 1
ATOM 823 O O . GLY A 1 101 ? 15.903 5.252 9.607 1.00 66.25 101 GLY A O 1
ATOM 824 N N . PHE A 1 102 ? 14.314 6.732 9.078 1.00 57.38 102 PHE A N 1
ATOM 825 C CA . PHE A 1 102 ? 13.539 6.522 10.306 1.00 57.38 102 PHE A CA 1
ATOM 826 C C . PHE A 1 102 ? 12.523 5.395 10.123 1.00 57.38 102 PHE A C 1
ATOM 828 O O . PHE A 1 102 ? 11.669 5.460 9.246 1.00 57.38 102 PHE A O 1
ATOM 835 N N . LYS A 1 103 ? 12.516 4.391 11.005 1.00 55.03 103 LYS A N 1
ATOM 836 C CA . LYS A 1 103 ? 11.405 3.427 11.072 1.00 55.03 103 LYS A CA 1
ATOM 837 C C . LYS A 1 103 ? 10.179 4.140 11.643 1.00 55.03 103 LYS A C 1
ATOM 839 O O . LYS A 1 103 ? 10.256 4.655 12.756 1.00 55.03 103 LYS A O 1
ATOM 844 N N . THR A 1 104 ? 9.063 4.179 10.911 1.00 51.00 104 THR A N 1
ATOM 845 C CA . THR A 1 104 ? 7.801 4.754 11.405 1.0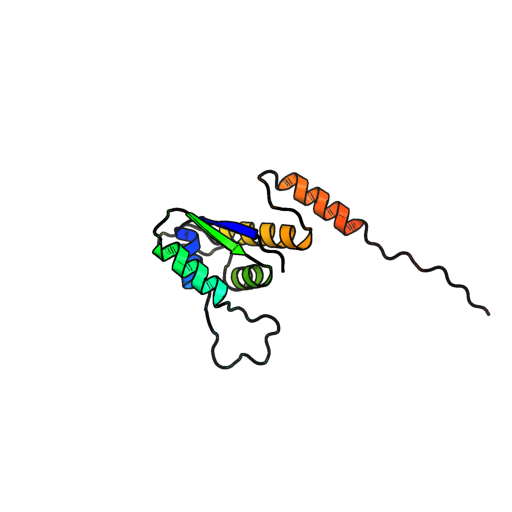0 51.00 104 THR A CA 1
ATOM 846 C C . THR A 1 104 ? 7.420 4.096 12.735 1.00 51.00 104 THR A C 1
ATOM 848 O O . THR A 1 104 ? 7.058 2.919 12.764 1.00 51.00 104 THR A O 1
ATOM 851 N N . SER A 1 105 ? 7.494 4.835 13.840 1.00 45.56 105 SER A N 1
ATOM 852 C CA . SER A 1 105 ? 6.841 4.476 15.099 1.00 45.56 105 SER A CA 1
ATOM 853 C C . SER A 1 105 ? 5.634 5.393 15.323 1.00 45.56 105 SER A C 1
ATOM 855 O O . SER A 1 105 ? 5.414 6.351 14.582 1.00 45.56 105 SER A O 1
ATOM 857 N N . ARG A 1 106 ? 4.815 5.064 16.325 1.00 45.75 106 ARG A N 1
ATOM 858 C CA . ARG A 1 106 ? 3.490 5.641 16.624 1.00 45.75 106 ARG A CA 1
ATOM 859 C C . ARG A 1 106 ? 3.473 7.167 16.878 1.00 45.75 106 ARG A C 1
ATOM 861 O O . ARG A 1 106 ? 2.388 7.730 16.960 1.00 45.75 106 ARG A O 1
ATOM 868 N N . ASP A 1 107 ? 4.632 7.827 16.923 1.00 47.19 107 ASP A N 1
ATOM 869 C CA . ASP A 1 10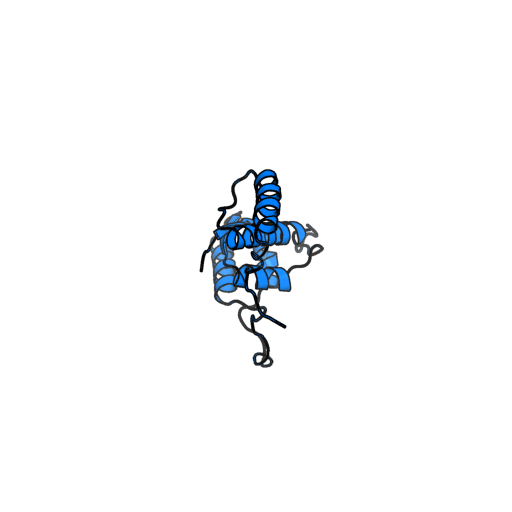7 ? 4.820 9.249 17.253 1.00 47.19 107 ASP A CA 1
ATOM 870 C C . ASP A 1 107 ? 5.152 10.104 16.008 1.00 47.19 107 ASP A C 1
ATOM 872 O O . ASP A 1 107 ? 6.212 10.725 15.908 1.00 47.19 107 ASP A O 1
ATOM 876 N N . GLY A 1 108 ? 4.247 10.115 15.023 1.00 53.78 108 GLY A N 1
ATOM 877 C CA . GLY A 1 108 ? 4.478 10.725 13.702 1.00 53.78 108 GLY A CA 1
ATOM 878 C C . GLY A 1 108 ? 4.719 12.243 13.689 1.00 53.78 108 GLY A C 1
ATOM 879 O O . GLY A 1 108 ? 5.409 12.735 12.799 1.00 53.78 108 GLY A O 1
ATOM 880 N N . ASP A 1 109 ? 4.211 12.986 14.675 1.00 52.91 109 ASP A N 1
ATOM 881 C CA . ASP A 1 109 ? 4.280 14.457 14.668 1.00 52.91 109 ASP A CA 1
ATOM 882 C C . ASP A 1 109 ? 5.679 14.983 15.014 1.00 52.91 109 ASP A C 1
ATOM 884 O O . ASP A 1 109 ? 6.152 15.952 14.418 1.00 52.91 109 ASP A O 1
ATOM 888 N N . ARG A 1 110 ? 6.383 14.320 15.940 1.00 50.56 110 ARG A N 1
ATOM 889 C CA . ARG A 1 110 ? 7.761 14.690 16.295 1.00 50.56 110 ARG A CA 1
ATOM 890 C C . ARG A 1 110 ? 8.717 14.405 15.137 1.00 50.56 110 ARG A C 1
ATOM 892 O O . ARG A 1 110 ? 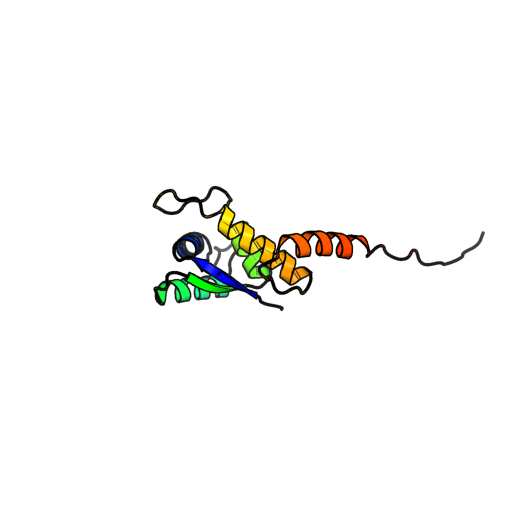9.530 15.259 14.794 1.00 50.56 110 ARG A O 1
ATOM 899 N N . ALA A 1 111 ? 8.538 13.256 14.484 1.00 58.00 111 ALA A N 1
ATOM 900 C CA . ALA A 1 111 ? 9.325 12.874 13.317 1.00 58.00 111 ALA A CA 1
ATOM 901 C C . ALA A 1 111 ? 9.167 13.872 12.152 1.00 58.00 111 ALA A C 1
ATOM 903 O O . ALA A 1 111 ? 10.128 14.108 11.430 1.00 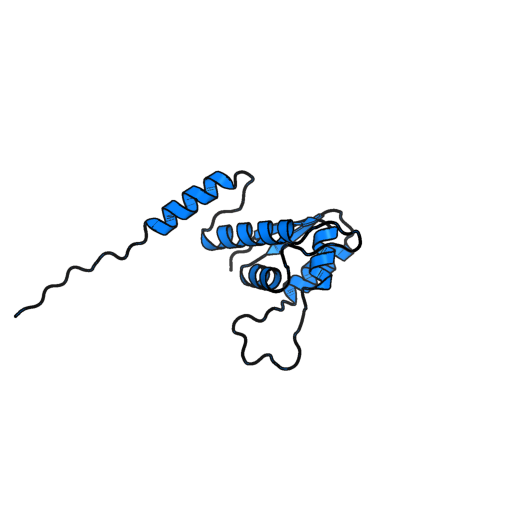58.00 111 ALA A O 1
ATOM 904 N N . TYR A 1 112 ? 7.998 14.509 11.985 1.00 54.59 112 TYR A N 1
ATOM 905 C CA . TYR A 1 112 ? 7.767 15.512 10.936 1.00 54.59 112 TYR A CA 1
ATOM 906 C C . TYR A 1 112 ? 8.539 16.825 11.150 1.00 54.59 112 TYR A C 1
ATOM 908 O O . TYR A 1 112 ? 9.119 17.360 10.205 1.00 54.59 112 TYR A O 1
ATOM 916 N N . PHE A 1 113 ? 8.576 17.358 12.373 1.00 56.75 113 PHE A N 1
ATOM 917 C CA . PHE A 1 113 ? 9.342 18.581 12.640 1.00 56.75 113 PHE A CA 1
ATOM 918 C C . PHE A 1 113 ? 10.854 18.326 12.648 1.00 56.75 113 PHE A C 1
ATOM 920 O O . PHE A 1 113 ? 11.610 19.156 12.148 1.00 56.75 113 PHE A O 1
ATOM 927 N N . GLU A 1 114 ? 11.292 17.163 13.138 1.00 63.53 114 GLU A N 1
ATOM 928 C CA . GLU A 1 114 ? 12.696 16.734 13.071 1.00 63.53 114 GLU A CA 1
ATOM 929 C C . GLU A 1 114 ? 13.154 16.524 11.614 1.00 63.53 114 GLU A C 1
ATOM 931 O O . GLU A 1 114 ? 14.246 16.954 11.248 1.00 63.53 114 GLU A O 1
ATOM 936 N N . ALA A 1 115 ? 12.290 15.969 10.756 1.00 60.25 115 ALA A N 1
ATOM 937 C CA . ALA A 1 115 ? 12.507 15.840 9.313 1.00 60.25 115 ALA A CA 1
ATOM 938 C C . ALA A 1 115 ? 12.761 17.179 8.613 1.00 60.25 115 ALA A C 1
ATOM 940 O O . ALA A 1 115 ? 13.711 17.327 7.845 1.00 60.25 115 ALA A O 1
ATOM 941 N N . LEU A 1 116 ? 11.883 18.155 8.865 1.00 60.78 116 LEU A N 1
ATOM 942 C CA . LEU A 1 116 ? 11.986 19.489 8.278 1.00 60.78 116 LEU A CA 1
ATOM 943 C C . LEU A 1 116 ? 13.236 20.225 8.760 1.00 60.78 116 LEU A C 1
ATOM 945 O O . LEU A 1 116 ? 13.857 20.937 7.976 1.00 60.78 116 LEU A O 1
ATOM 949 N N . ALA A 1 117 ? 13.610 20.043 10.028 1.00 68.44 117 ALA A N 1
ATOM 950 C CA . ALA A 1 117 ? 14.824 20.624 10.583 1.00 68.44 117 ALA A CA 1
ATOM 951 C C . ALA A 1 117 ? 16.085 20.025 9.938 1.00 68.44 117 ALA A C 1
ATOM 953 O O . ALA A 1 117 ? 16.952 20.776 9.504 1.00 68.44 117 ALA A O 1
ATOM 954 N N . ALA A 1 118 ? 16.156 18.697 9.794 1.00 62.72 118 ALA A N 1
ATOM 955 C CA . ALA A 1 118 ? 17.294 18.019 9.169 1.00 62.72 118 ALA A CA 1
ATOM 956 C C . ALA A 1 118 ? 17.449 18.361 7.675 1.00 62.72 118 ALA A C 1
ATOM 958 O O . ALA A 1 118 ? 18.563 18.537 7.194 1.00 62.72 118 ALA A O 1
ATOM 959 N N . ALA A 1 119 ? 16.342 18.507 6.940 1.00 65.38 119 ALA A N 1
ATOM 960 C CA . ALA A 1 119 ? 16.369 18.898 5.528 1.00 65.38 119 ALA A CA 1
ATOM 961 C C . ALA A 1 119 ? 16.736 20.381 5.303 1.00 65.38 119 ALA A C 1
ATOM 963 O O . ALA A 1 119 ? 17.104 20.760 4.193 1.00 65.38 119 ALA A O 1
ATOM 964 N N . GLY A 1 120 ? 16.609 21.229 6.329 1.00 54.59 120 GLY A N 1
ATOM 965 C CA . GLY A 1 120 ? 16.952 22.652 6.266 1.00 54.59 120 GLY A CA 1
ATOM 966 C C . GLY A 1 120 ? 18.430 22.971 6.525 1.00 54.59 120 GLY A C 1
ATOM 967 O O . GLY A 1 120 ? 18.852 24.087 6.213 1.00 54.59 120 GLY A O 1
ATOM 968 N N . ASP A 1 121 ? 19.195 22.020 7.073 1.00 52.25 121 ASP A N 1
ATOM 969 C CA . ASP A 1 121 ? 20.595 22.206 7.492 1.00 52.25 121 ASP A CA 1
ATOM 970 C C . ASP A 1 121 ? 21.623 21.858 6.396 1.00 52.25 121 ASP A C 1
ATOM 972 O O . ASP A 1 121 ? 22.797 22.197 6.518 1.00 52.25 121 ASP A O 1
ATOM 976 N N . ASP A 1 122 ? 21.191 21.255 5.283 1.00 48.19 122 ASP A N 1
ATOM 977 C CA . ASP A 1 122 ? 22.053 20.944 4.135 1.00 48.19 122 ASP A CA 1
ATOM 978 C C . ASP A 1 122 ? 22.096 22.135 3.156 1.00 48.19 122 ASP A C 1
ATOM 980 O O . ASP A 1 122 ? 21.543 22.115 2.053 1.00 48.19 122 ASP A O 1
ATOM 984 N N . LYS A 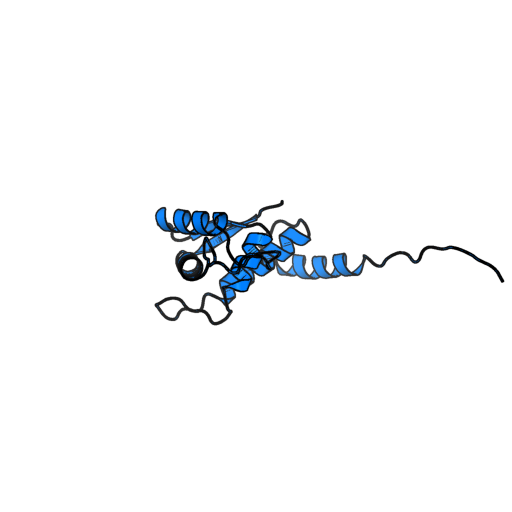1 123 ? 22.704 23.248 3.590 1.00 42.09 123 LYS A N 1
ATOM 985 C CA . LYS A 1 123 ? 23.143 24.303 2.663 1.00 42.09 123 LYS A CA 1
ATOM 986 C C . LYS A 1 123 ? 24.575 23.997 2.225 1.00 42.09 123 LYS A C 1
ATOM 988 O O . LYS A 1 123 ? 25.422 23.811 3.095 1.00 42.09 123 LYS A O 1
ATOM 993 N N . PRO A 1 124 ? 24.881 23.993 0.915 1.00 38.16 124 PRO A N 1
ATOM 994 C CA . PRO A 1 124 ? 26.248 23.796 0.460 1.00 38.16 124 PRO A CA 1
ATOM 995 C C . PRO A 1 124 ? 27.123 24.924 1.010 1.00 38.16 124 PRO A C 1
ATOM 997 O O . PRO A 1 124 ? 26.817 26.104 0.819 1.00 38.16 124 PRO A O 1
ATOM 1000 N N . GLU A 1 125 ? 28.199 24.54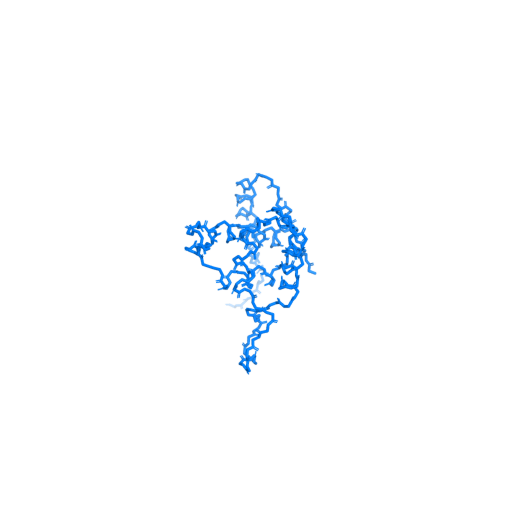9 1.702 1.00 44.53 125 GLU A N 1
ATOM 1001 C CA . GLU A 1 125 ? 29.272 25.469 2.051 1.00 44.53 125 GLU A CA 1
ATOM 1002 C C . GLU A 1 125 ? 29.777 26.125 0.760 1.00 44.53 125 GLU A C 1
ATOM 1004 O O . GLU A 1 125 ? 30.272 25.449 -0.147 1.00 44.53 125 GLU A O 1
ATOM 1009 N N . GLU A 1 126 ? 29.624 27.447 0.652 1.00 40.38 126 GLU A N 1
ATOM 1010 C CA . GLU A 1 126 ? 30.288 28.221 -0.390 1.00 40.38 126 GLU A CA 1
ATOM 1011 C C . GLU A 1 126 ? 31.798 28.029 -0.227 1.00 40.38 126 GLU A C 1
ATOM 1013 O O . GLU A 1 126 ? 32.426 28.520 0.714 1.00 40.38 126 GLU A O 1
ATOM 1018 N N . SER A 1 127 ? 32.380 27.271 -1.155 1.00 37.81 127 SER A N 1
ATOM 1019 C CA . SER A 1 127 ? 33.813 27.055 -1.242 1.00 37.81 127 SER A CA 1
ATOM 1020 C C . SER A 1 127 ? 34.535 28.395 -1.383 1.00 37.81 127 SER A C 1
ATOM 1022 O O . SER A 1 127 ? 34.407 29.090 -2.393 1.00 37.81 127 SER A O 1
ATOM 1024 N N . SER A 1 128 ? 35.345 28.717 -0.379 1.00 48.16 128 SER A N 1
ATOM 1025 C CA . SER A 1 128 ? 36.452 29.666 -0.465 1.00 48.16 128 SER A CA 1
ATOM 1026 C C . SER A 1 128 ? 37.346 29.357 -1.676 1.00 48.16 128 SER A C 1
ATOM 1028 O O . SER A 1 128 ? 37.774 28.215 -1.851 1.00 48.16 128 SER A O 1
ATOM 1030 N N . GLY A 1 129 ? 37.664 30.368 -2.496 1.00 35.38 129 GLY A N 1
ATOM 1031 C CA . GLY A 1 129 ? 38.581 30.198 -3.629 1.00 35.38 129 GLY A CA 1
ATOM 1032 C C . GLY A 1 129 ? 38.812 31.438 -4.499 1.00 35.38 129 GLY A C 1
ATOM 1033 O O . GLY A 1 129 ? 38.305 31.516 -5.607 1.00 35.38 129 GLY A O 1
ATOM 1034 N N . LEU A 1 130 ? 39.592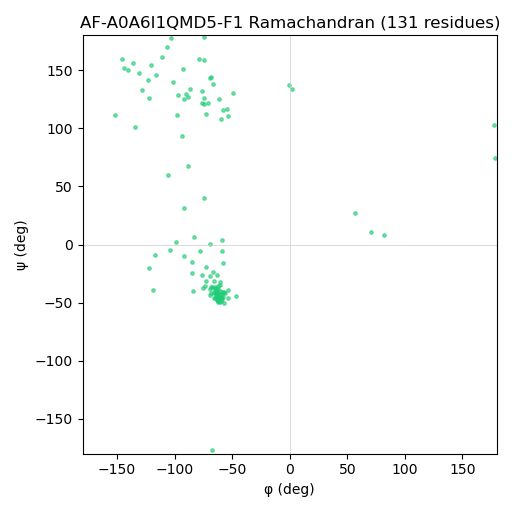 32.385 -3.968 1.00 43.78 130 LEU A N 1
ATOM 1035 C CA . LEU A 1 130 ? 40.501 33.344 -4.631 1.00 43.78 130 LEU A CA 1
ATOM 1036 C C . LEU A 1 130 ? 40.652 33.315 -6.173 1.00 43.78 130 LEU A C 1
ATOM 1038 O O . LEU A 1 130 ? 40.990 32.286 -6.752 1.00 43.78 130 LEU A O 1
ATOM 1042 N N . GLY A 1 131 ? 40.671 34.507 -6.791 1.00 33.22 131 GLY A N 1
ATOM 1043 C CA . GLY A 1 131 ? 41.336 34.726 -8.085 1.00 33.22 131 GLY A CA 1
ATOM 1044 C C . GLY A 1 131 ? 41.200 36.142 -8.663 1.00 33.22 131 GLY A C 1
ATOM 1045 O O . GLY A 1 131 ? 40.148 36.468 -9.191 1.00 33.22 131 GLY A O 1
ATOM 1046 N N . LEU A 1 132 ? 42.277 36.937 -8.532 1.00 40.72 132 LEU A N 1
ATOM 1047 C CA . LEU A 1 132 ? 42.770 38.062 -9.370 1.00 40.72 132 LEU A CA 1
ATOM 1048 C C . LEU A 1 132 ? 41.897 38.449 -10.593 1.00 40.72 132 LEU A C 1
ATOM 1050 O O .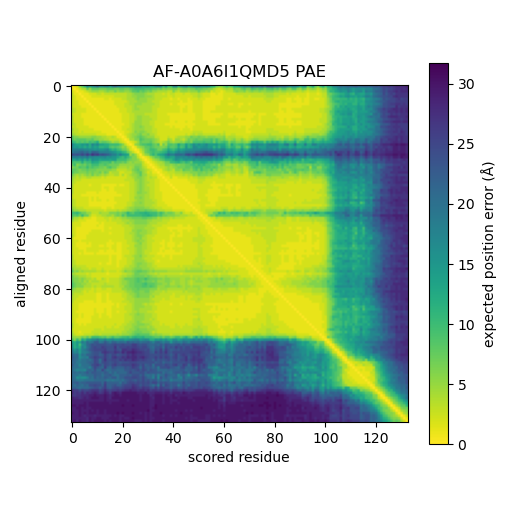 LEU A 1 132 ? 41.531 37.581 -11.379 1.00 40.72 132 LEU A O 1
ATOM 1054 N N . ILE A 1 133 ? 41.602 39.728 -10.863 1.00 43.56 133 ILE A N 1
ATOM 1055 C CA . ILE A 1 133 ? 42.496 40.829 -11.303 1.00 43.56 133 ILE A CA 1
ATOM 1056 C C . ILE A 1 133 ? 41.830 42.174 -10.982 1.00 43.56 133 ILE A C 1
ATOM 1058 O O . ILE A 1 133 ? 40.601 42.276 -11.192 1.00 43.56 133 ILE A O 1
#

Secondary structure (DSSP, 8-state):
---EEEEEEHHHHHHHHHH--S---S-GGG-SS-S--HHHHHHHHHHHHTT-SEEEEEE-HHHHHHHHHH--TT-B-TTS-B-HHHHHHHHHHHHHHHHHT----S-HHHHHHHHHHHHHS-PPP--------

Solvent-accessible surface area (backbone atoms only — not comparable to full-atom values): 8168 Å² total; per-residue (Å²): 132,77,67,45,78,43,83,37,44,46,68,51,43,51,55,44,59,77,57,55,33,57,68,79,70,97,80,60,94,78,52,94,74,57,73,45,38,48,68,58,37,51,51,43,53,51,47,60,72,71,67,47,70,57,42,72,43,81,40,34,65,71,52,36,51,27,49,59,69,63,54,43,57,84,38,54,47,101,85,67,50,73,42,20,49,61,52,50,54,51,39,52,52,50,47,53,21,65,77,69,74,45,78,89,59,98,61,60,70,62,53,51,56,53,49,55,54,61,68,67,68,75,65,82,79,82,78,86,77,88,79,90,132

Radius of gyration: 19.15 Å; Cα contacts (8 Å, |Δi|>4): 149; chains: 1; bounding box: 6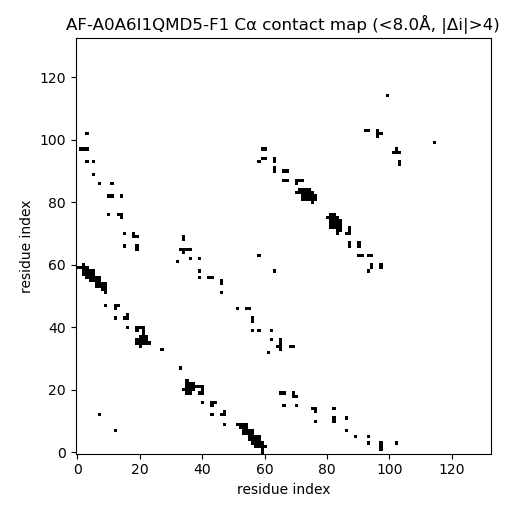3×56×42 Å

Mean predicted aligned error: 11.03 Å

Foldseek 3Di:
DAWAWFKDFLQRLVVCLVFAAQDDPPPPPPDPQDLHHVLQNVQSVVQVVVVDRMDIDTDDLSNLVSLVVGADQCDDGPVNHGCSVVSNVRSVLRNLCNVVVHHDDPPSPVSVVVSVVVVVPPDDDPDDDDDDD

pLDDT: mean 80.9, std 19.53, range [33.22, 98.0]